Protein AF-A0A7L2TZY5-F1 (afdb_monomer)

InterPro domains:
  IPR021025 Fanconi Anaemia group E protein, C-terminal [PF11510] (1-125)
  IPR039685 Fanconi anemia group E protein [PTHR32094] (2-126)

Foldseek 3Di:
DVVCVVLQVDDLVRLLVVLVVVQLQPDDLQVLLVVLLVQVVDPPHHDLSSLLSSLCSNQQNVLVPDPDADDPSNLSNLLSNCQRNVVSNCVNLVVNCVPDPDPSVNSVVSSVVSCVRRPDPVNVVPPD

Structure (mmCIF, N/CA/C/O backbone):
data_AF-A0A7L2TZY5-F1
#
_entry.id   AF-A0A7L2TZY5-F1
#
loop_
_atom_site.group_PDB
_atom_site.id
_atom_site.type_symbol
_atom_site.label_atom_id
_atom_site.label_alt_id
_atom_site.label_comp_id
_atom_site.label_asym_id
_atom_site.label_entity_id
_atom_site.label_seq_id
_atom_site.pdbx_PDB_ins_code
_atom_site.Cartn_x
_atom_site.Cartn_y
_atom_site.Cartn_z
_atom_site.occupancy
_atom_site.B_iso_or_equiv
_atom_site.auth_seq_id
_atom_site.auth_comp_id
_atom_site.auth_asym_id
_atom_site.auth_atom_id
_atom_site.pdbx_PDB_model_num
ATOM 1 N N . PRO A 1 1 ? 14.176 7.633 -4.765 1.00 62.22 1 PRO A N 1
ATOM 2 C CA . PRO A 1 1 ? 15.621 7.308 -4.667 1.00 62.22 1 PRO A CA 1
ATOM 3 C C . PRO A 1 1 ? 16.018 6.430 -5.850 1.00 62.22 1 PRO A C 1
ATOM 5 O O . PRO A 1 1 ? 15.203 5.599 -6.247 1.00 62.22 1 PRO A O 1
ATOM 8 N N . GLY A 1 2 ? 17.202 6.629 -6.435 1.00 69.75 2 GLY A N 1
ATOM 9 C CA . GLY A 1 2 ? 17.632 5.864 -7.614 1.00 69.75 2 GLY A CA 1
ATOM 10 C C . GLY A 1 2 ? 17.715 4.359 -7.342 1.00 69.75 2 GLY A C 1
ATOM 11 O O . GLY A 1 2 ? 17.463 3.550 -8.230 1.00 69.75 2 GLY A O 1
ATOM 12 N N . GLU A 1 3 ? 17.950 3.983 -6.087 1.00 79.25 3 GLU A N 1
ATOM 13 C CA . GLU A 1 3 ? 18.039 2.605 -5.613 1.00 79.25 3 GLU A CA 1
ATOM 14 C C . GLU A 1 3 ? 16.702 1.857 -5.701 1.00 79.25 3 GLU A C 1
ATOM 16 O O . GLU A 1 3 ? 16.705 0.645 -5.887 1.00 79.25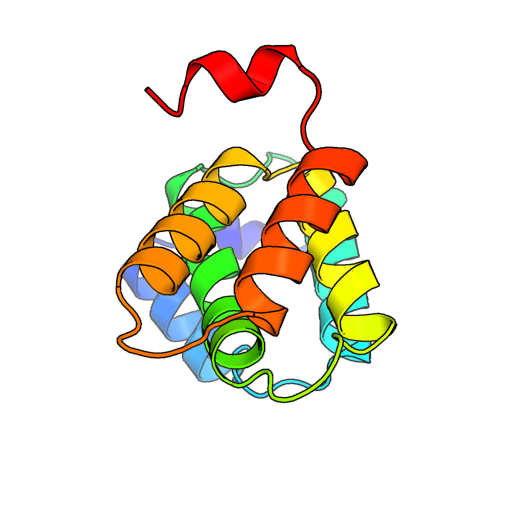 3 GLU A O 1
ATOM 21 N N . LEU A 1 4 ? 15.553 2.550 -5.640 1.00 83.56 4 LEU A N 1
ATOM 22 C CA . LEU A 1 4 ? 14.242 1.894 -5.774 1.00 83.56 4 LEU A CA 1
ATOM 23 C C . LEU A 1 4 ? 13.973 1.367 -7.190 1.00 83.56 4 LEU A C 1
ATOM 25 O O . LEU A 1 4 ? 13.086 0.535 -7.360 1.00 83.56 4 LEU A O 1
ATOM 29 N N . SER A 1 5 ? 14.749 1.784 -8.196 1.00 85.31 5 SER A N 1
ATOM 30 C CA . SER A 1 5 ? 14.653 1.214 -9.547 1.00 85.31 5 SER A CA 1
ATOM 31 C C . SER A 1 5 ? 14.960 -0.287 -9.582 1.00 85.31 5 SER A C 1
ATOM 33 O O . SER A 1 5 ? 14.456 -0.981 -10.462 1.00 85.31 5 SER A O 1
ATOM 35 N N . VAL A 1 6 ? 15.693 -0.811 -8.588 1.00 88.56 6 VAL A N 1
ATOM 36 C CA . VAL A 1 6 ? 15.962 -2.251 -8.448 1.00 88.56 6 VAL A CA 1
ATOM 37 C C . VAL A 1 6 ? 14.675 -3.075 -8.331 1.00 88.56 6 VAL A C 1
ATOM 39 O O . VAL A 1 6 ? 14.628 -4.216 -8.774 1.00 88.56 6 VAL A O 1
ATOM 42 N N . LEU A 1 7 ? 13.588 -2.490 -7.814 1.00 89.38 7 LEU A N 1
ATOM 43 C CA . LEU A 1 7 ? 12.300 -3.180 -7.680 1.00 89.38 7 LEU A CA 1
ATOM 44 C C . LEU A 1 7 ? 11.694 -3.565 -9.041 1.00 89.38 7 LEU A C 1
ATOM 46 O O . LEU A 1 7 ? 10.922 -4.518 -9.114 1.00 89.38 7 LEU A O 1
ATOM 50 N N . ASN A 1 8 ? 12.065 -2.853 -10.112 1.00 87.56 8 ASN A N 1
ATOM 51 C CA . ASN A 1 8 ? 11.652 -3.163 -11.482 1.00 87.56 8 ASN A CA 1
ATOM 52 C C . ASN A 1 8 ? 12.517 -4.242 -12.147 1.00 87.56 8 ASN A C 1
ATOM 54 O O . ASN A 1 8 ? 12.130 -4.772 -13.185 1.00 87.56 8 ASN A O 1
ATOM 58 N N . THR A 1 9 ? 13.686 -4.559 -11.587 1.00 88.88 9 THR A N 1
ATOM 59 C CA . THR A 1 9 ? 14.610 -5.558 -12.146 1.00 88.88 9 THR A CA 1
ATOM 60 C C . THR A 1 9 ? 14.598 -6.877 -11.376 1.00 88.88 9 THR A C 1
ATOM 62 O O . THR A 1 9 ? 15.057 -7.890 -11.903 1.00 88.88 9 THR A O 1
ATOM 65 N N . CYS A 1 10 ? 14.057 -6.891 -10.154 1.00 90.62 10 CYS A N 1
ATOM 66 C CA . CYS A 1 10 ? 13.875 -8.103 -9.365 1.00 90.62 10 CYS A CA 1
ATOM 67 C C . CYS A 1 10 ? 12.827 -9.044 -9.978 1.00 90.62 10 CYS A C 1
ATOM 69 O O . CYS A 1 10 ? 11.736 -8.624 -10.366 1.00 90.62 10 CYS A O 1
ATOM 71 N N . SER A 1 11 ? 13.115 -10.348 -9.964 1.00 91.94 11 SER A N 1
ATOM 72 C CA . SER A 1 11 ? 12.076 -11.371 -10.099 1.00 91.94 11 SER A CA 1
ATOM 73 C C . SER A 1 11 ? 11.133 -11.355 -8.879 1.00 91.94 11 SER A C 1
ATOM 75 O O . SER A 1 11 ? 11.523 -10.866 -7.815 1.00 91.94 11 SER A O 1
ATOM 77 N N . PRO A 1 12 ? 9.923 -11.941 -8.974 1.00 90.00 12 PRO A N 1
ATOM 78 C CA . PRO A 1 12 ? 9.007 -12.083 -7.837 1.00 90.00 12 PRO A CA 1
ATOM 79 C C . PRO A 1 12 ? 9.665 -12.630 -6.561 1.00 90.00 12 PRO A C 1
ATOM 81 O O . PRO A 1 12 ? 9.575 -12.015 -5.503 1.00 90.00 12 PRO A O 1
ATOM 84 N N . SER A 1 13 ? 10.429 -13.719 -6.676 1.00 91.00 13 SER A N 1
ATOM 85 C CA . SER A 1 13 ? 11.114 -14.340 -5.536 1.00 91.00 13 SER A CA 1
ATOM 86 C C . SER A 1 13 ? 12.228 -13.469 -4.946 1.00 91.00 13 SER A C 1
ATOM 88 O O . SER A 1 13 ? 12.428 -13.446 -3.732 1.00 91.00 13 SER A O 1
ATOM 90 N N . GLN A 1 14 ? 12.954 -12.721 -5.782 1.00 94.38 14 GLN A N 1
ATOM 91 C CA . GLN A 1 14 ? 13.953 -11.759 -5.309 1.00 94.38 14 GLN A CA 1
ATOM 92 C C . GLN A 1 14 ? 13.294 -10.593 -4.577 1.00 94.38 14 GLN A C 1
ATOM 94 O O . GLN A 1 14 ? 13.819 -10.129 -3.566 1.00 94.38 14 GLN A O 1
ATOM 99 N N . LEU A 1 15 ? 12.148 -10.133 -5.078 1.00 94.69 15 LEU A N 1
ATOM 100 C CA . LEU A 1 15 ? 11.397 -9.046 -4.474 1.00 94.69 15 LEU A CA 1
ATOM 101 C C . LEU A 1 15 ? 10.837 -9.453 -3.108 1.00 94.69 15 LEU A C 1
ATOM 103 O O . LEU A 1 15 ? 10.992 -8.699 -2.152 1.00 94.69 15 LEU A O 1
ATOM 107 N N . GLU A 1 16 ? 10.270 -10.654 -2.982 1.00 93.19 16 GLU A N 1
ATOM 108 C CA . GLU A 1 16 ? 9.856 -11.224 -1.692 1.00 93.19 16 GLU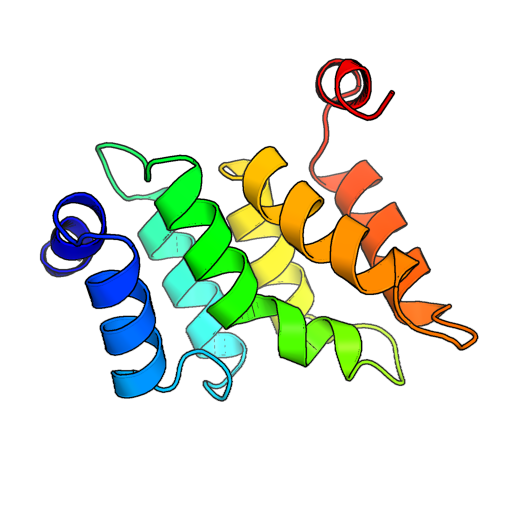 A CA 1
ATOM 109 C C . GLU A 1 16 ? 11.032 -11.296 -0.708 1.00 93.19 16 GLU A C 1
ATOM 111 O O . GLU A 1 16 ? 10.939 -10.797 0.416 1.00 93.19 16 GLU A O 1
ATOM 116 N N . GLY A 1 17 ? 12.177 -11.832 -1.151 1.00 93.94 17 GLY A N 1
ATOM 117 C CA . GLY A 1 17 ? 13.395 -11.899 -0.342 1.00 93.94 17 GLY A CA 1
ATOM 118 C C . GLY A 1 17 ? 13.884 -10.522 0.118 1.00 93.94 17 GLY A C 1
ATOM 119 O O . GLY A 1 17 ? 14.242 -10.349 1.284 1.00 93.94 17 GLY A O 1
ATOM 120 N N . LEU A 1 18 ? 13.843 -9.519 -0.765 1.00 92.62 18 LEU A N 1
ATOM 121 C CA . LEU A 1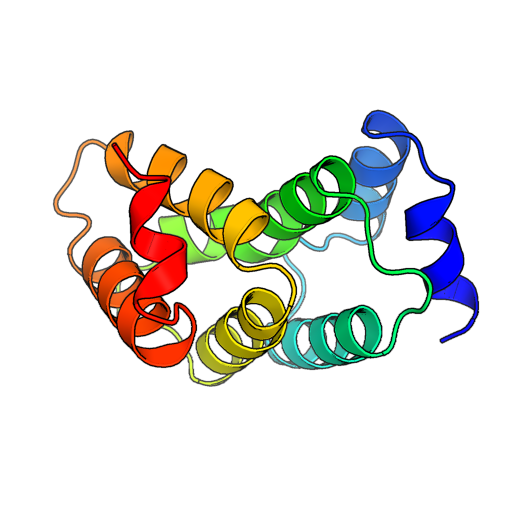 18 ? 14.187 -8.136 -0.440 1.00 92.62 18 LEU A CA 1
ATOM 122 C C . LEU A 1 18 ? 13.210 -7.534 0.579 1.00 92.62 18 LEU A C 1
ATOM 124 O O . LEU A 1 18 ? 13.640 -6.878 1.526 1.00 92.62 18 LEU A O 1
ATOM 128 N N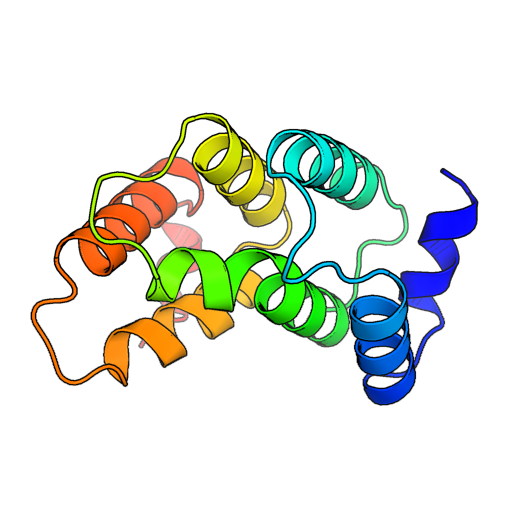 . CYS A 1 19 ? 11.909 -7.783 0.423 1.00 92.69 19 CYS A N 1
ATOM 129 C CA . CYS A 1 19 ? 10.889 -7.314 1.360 1.00 92.69 19 CYS A CA 1
ATOM 130 C C . CYS A 1 19 ? 11.083 -7.908 2.760 1.00 92.69 19 CYS A C 1
ATOM 132 O O . CYS A 1 19 ? 11.002 -7.179 3.753 1.00 92.69 19 CYS A O 1
ATOM 134 N N . SER A 1 20 ? 11.394 -9.206 2.845 1.00 92.50 20 SER A N 1
ATOM 135 C CA . SER A 1 20 ? 11.754 -9.864 4.105 1.00 92.50 20 SER A CA 1
ATOM 136 C C . SER A 1 20 ? 13.041 -9.301 4.701 1.00 92.50 20 SER A C 1
ATOM 138 O O . SER A 1 20 ? 13.071 -9.011 5.896 1.00 92.50 20 SER A O 1
ATOM 140 N N . PHE A 1 21 ? 14.084 -9.101 3.890 1.00 91.94 21 PHE A N 1
ATOM 141 C CA . PHE A 1 21 ? 15.360 -8.540 4.343 1.00 91.94 21 PHE A CA 1
ATOM 142 C C . PHE A 1 21 ? 15.196 -7.134 4.935 1.00 91.94 21 PHE A C 1
ATOM 144 O O . PHE A 1 21 ? 15.751 -6.831 5.988 1.00 91.94 21 PHE A O 1
ATOM 151 N N . LEU A 1 22 ? 14.380 -6.295 4.295 1.00 89.81 22 LEU A N 1
ATOM 152 C CA . LEU A 1 22 ? 14.053 -4.946 4.762 1.00 89.81 22 LEU A CA 1
ATOM 153 C C . LEU A 1 22 ? 12.986 -4.922 5.868 1.00 89.81 22 LEU A C 1
ATOM 155 O O . LEU A 1 22 ? 12.652 -3.847 6.364 1.00 89.81 22 LEU A O 1
ATOM 159 N N . GLN A 1 23 ? 12.438 -6.084 6.242 1.00 92.25 23 GLN A N 1
ATOM 160 C CA . GLN A 1 23 ? 11.393 -6.235 7.256 1.00 92.25 23 GLN A CA 1
ATOM 161 C C . GLN A 1 23 ? 10.181 -5.321 7.009 1.00 92.25 23 GLN A C 1
ATOM 163 O O . GLN A 1 23 ? 9.620 -4.724 7.932 1.00 92.25 23 GLN A O 1
ATOM 168 N N . LEU A 1 24 ? 9.758 -5.199 5.746 1.00 91.56 24 LEU A N 1
ATOM 169 C CA . LEU A 1 24 ? 8.676 -4.284 5.360 1.00 91.56 24 LEU A CA 1
ATOM 170 C C . LEU A 1 24 ? 7.361 -4.607 6.091 1.00 91.56 24 LEU A C 1
ATOM 172 O O . LEU A 1 24 ? 6.648 -3.706 6.538 1.00 91.56 24 LEU A O 1
ATOM 176 N N . SER A 1 25 ? 7.102 -5.888 6.354 1.00 90.62 25 SER A N 1
ATOM 177 C CA . SER A 1 25 ? 5.917 -6.334 7.090 1.00 90.62 25 SER A CA 1
ATOM 178 C C . SER A 1 25 ? 5.880 -5.906 8.560 1.00 90.62 25 SER A C 1
ATOM 180 O O . SER A 1 25 ? 4.804 -5.942 9.151 1.00 90.62 25 SER A O 1
ATOM 182 N N . THR A 1 26 ? 6.984 -5.419 9.136 1.00 90.38 26 THR A N 1
ATOM 183 C CA . THR A 1 26 ? 7.054 -4.923 10.526 1.00 90.38 26 THR A CA 1
ATOM 184 C C . THR A 1 26 ? 7.600 -3.499 10.645 1.00 90.38 26 THR A C 1
ATOM 186 O O . THR A 1 26 ? 7.769 -2.997 11.755 1.00 90.38 26 THR A O 1
ATOM 189 N N . CYS A 1 27 ? 7.877 -2.820 9.528 1.00 92.44 27 CYS A N 1
ATOM 190 C CA . CYS A 1 27 ? 8.387 -1.454 9.553 1.00 92.44 27 CYS A CA 1
ATOM 191 C C . CYS A 1 27 ? 7.371 -0.452 10.162 1.00 92.44 27 CYS A C 1
ATOM 193 O O . CYS A 1 27 ? 6.154 -0.657 10.067 1.00 92.44 27 CYS A O 1
ATOM 195 N N . PRO A 1 28 ? 7.832 0.654 10.777 1.00 93.56 28 PRO A N 1
ATOM 196 C CA . PRO A 1 28 ? 6.934 1.662 11.339 1.00 93.56 28 PRO A CA 1
ATOM 197 C C . PRO A 1 28 ? 6.074 2.343 10.266 1.00 93.56 28 PRO A C 1
ATOM 199 O O . PRO A 1 28 ? 6.588 2.747 9.222 1.00 93.56 28 PRO A O 1
ATOM 202 N N . GLU A 1 29 ? 4.790 2.572 10.551 1.00 94.06 29 GLU A N 1
ATOM 203 C CA . GLU A 1 29 ? 3.843 3.170 9.593 1.00 94.06 29 GLU A CA 1
ATOM 204 C C . GLU A 1 29 ? 4.275 4.538 9.022 1.00 94.06 29 GLU A C 1
ATOM 206 O O . GLU A 1 29 ? 4.095 4.758 7.826 1.00 94.06 29 GLU A O 1
ATOM 211 N N . PRO A 1 30 ? 4.919 5.457 9.773 1.00 93.19 30 PRO A N 1
ATOM 212 C CA . PRO A 1 30 ? 5.428 6.693 9.170 1.00 93.19 30 PRO A CA 1
ATOM 213 C C . PRO A 1 30 ? 6.491 6.445 8.087 1.00 93.19 30 PRO A C 1
ATOM 215 O O . PRO A 1 30 ? 6.580 7.187 7.109 1.00 93.19 30 PRO A O 1
ATOM 218 N N . SER A 1 31 ? 7.291 5.381 8.233 1.00 92.88 31 SER A N 1
ATOM 219 C CA . SER A 1 31 ? 8.259 4.974 7.206 1.00 92.88 31 SER A CA 1
ATOM 220 C C . SER A 1 31 ? 7.559 4.388 5.985 1.00 92.88 31 SER A C 1
ATOM 222 O O . SER A 1 31 ? 8.014 4.617 4.866 1.00 92.88 31 SER A O 1
ATOM 224 N N . LEU A 1 32 ? 6.446 3.685 6.199 1.00 93.31 32 LEU A N 1
ATOM 225 C CA . LEU A 1 32 ? 5.619 3.122 5.140 1.00 93.31 32 LEU A CA 1
ATOM 226 C C . LEU A 1 32 ? 5.018 4.215 4.242 1.00 93.31 32 LEU A C 1
ATOM 228 O O . LEU A 1 32 ? 5.109 4.103 3.023 1.00 93.31 32 LEU A O 1
ATOM 232 N N . VAL A 1 33 ? 4.504 5.310 4.819 1.00 94.12 33 VAL A N 1
ATOM 233 C CA . VAL A 1 33 ? 4.001 6.471 4.051 1.00 94.12 33 VAL A CA 1
ATOM 234 C C . VAL A 1 33 ? 5.084 7.024 3.121 1.00 94.12 33 VAL A C 1
ATOM 236 O O . VAL A 1 33 ? 4.862 7.221 1.927 1.00 94.12 33 VAL A O 1
ATOM 239 N N . ARG A 1 34 ? 6.292 7.236 3.657 1.00 93.12 34 ARG A N 1
ATOM 240 C CA . ARG A 1 34 ? 7.434 7.732 2.876 1.00 93.12 34 ARG A CA 1
ATOM 241 C C . ARG A 1 34 ? 7.880 6.735 1.804 1.00 93.12 34 ARG A C 1
ATOM 243 O O . ARG A 1 34 ? 8.301 7.139 0.727 1.00 93.12 34 ARG A O 1
ATOM 250 N N . PHE A 1 35 ? 7.804 5.441 2.090 1.00 93.19 35 PHE A N 1
ATOM 251 C CA . PHE A 1 35 ? 8.116 4.415 1.104 1.00 93.19 35 PHE A CA 1
ATOM 252 C C . PHE A 1 35 ? 7.111 4.440 -0.056 1.00 93.19 35 PHE A C 1
ATOM 254 O O . PHE A 1 35 ? 7.522 4.453 -1.212 1.00 93.19 35 PHE A O 1
ATOM 261 N N . CYS A 1 36 ? 5.813 4.555 0.237 1.00 94.56 36 CYS A N 1
ATOM 262 C CA . CYS A 1 36 ? 4.766 4.659 -0.782 1.00 94.56 36 CYS A CA 1
ATOM 263 C C . CYS A 1 36 ? 4.942 5.902 -1.662 1.00 94.56 36 CYS A C 1
ATOM 265 O O . CYS A 1 36 ? 4.839 5.800 -2.883 1.00 94.56 36 CYS A O 1
ATOM 267 N N . SER A 1 37 ? 5.315 7.051 -1.086 1.00 92.81 37 SER A N 1
ATOM 268 C CA . SER A 1 37 ? 5.587 8.250 -1.890 1.00 92.81 37 SER A CA 1
ATOM 269 C C . SER A 1 37 ? 6.785 8.075 -2.832 1.00 92.81 37 SER A C 1
ATOM 271 O O . SER A 1 37 ? 6.764 8.574 -3.957 1.00 92.81 37 SER A O 1
ATOM 273 N N . TRP A 1 38 ? 7.805 7.306 -2.435 1.00 93.31 38 TRP A N 1
ATOM 274 C CA . TRP A 1 38 ? 8.898 6.939 -3.338 1.00 93.31 38 TRP A CA 1
ATOM 275 C C . TRP A 1 38 ? 8.462 5.987 -4.453 1.00 93.31 38 TRP A C 1
ATOM 277 O O . TRP A 1 38 ? 8.944 6.136 -5.573 1.00 93.31 38 TRP A O 1
ATOM 287 N N . LEU A 1 39 ? 7.556 5.044 -4.175 1.00 93.25 39 LEU A N 1
ATOM 288 C CA . LEU A 1 39 ? 6.991 4.150 -5.193 1.00 93.25 39 LEU A CA 1
ATOM 289 C C . LEU A 1 39 ? 6.123 4.896 -6.212 1.00 93.25 39 LEU A C 1
ATOM 291 O O . LEU A 1 39 ? 6.131 4.554 -7.394 1.00 93.25 39 LEU A O 1
ATOM 295 N N . LEU A 1 40 ? 5.396 5.926 -5.773 1.00 90.75 40 LEU A N 1
ATOM 296 C CA . LEU A 1 40 ? 4.617 6.787 -6.663 1.00 90.75 40 LEU A CA 1
ATOM 297 C C . LEU A 1 40 ? 5.503 7.581 -7.623 1.00 90.75 40 LEU A C 1
ATOM 299 O O . LEU A 1 40 ? 5.180 7.697 -8.805 1.00 90.75 40 LEU A O 1
ATOM 303 N N . ALA A 1 41 ? 6.634 8.082 -7.125 1.00 91.88 41 ALA A N 1
ATOM 304 C CA . ALA A 1 41 ? 7.616 8.814 -7.919 1.00 91.88 41 ALA A CA 1
ATOM 305 C C . ALA A 1 41 ? 8.478 7.910 -8.823 1.00 91.88 41 ALA A C 1
ATOM 307 O O . ALA A 1 41 ? 9.269 8.419 -9.622 1.00 91.88 41 ALA A O 1
ATOM 308 N N . LEU A 1 42 ? 8.369 6.583 -8.691 1.00 91.94 42 LEU A N 1
ATOM 309 C CA . LEU A 1 42 ? 9.147 5.639 -9.483 1.00 91.94 42 LEU A CA 1
ATOM 310 C C . LEU A 1 42 ? 8.708 5.678 -10.950 1.00 91.94 42 LEU A C 1
ATOM 312 O O . LEU A 1 42 ? 7.516 5.635 -11.248 1.00 91.94 42 LEU A O 1
ATOM 316 N N . THR A 1 43 ? 9.695 5.743 -11.843 1.00 88.44 43 THR A N 1
ATOM 317 C CA . THR A 1 43 ? 9.527 5.643 -13.295 1.00 88.44 43 THR A CA 1
ATOM 318 C C . THR A 1 43 ? 10.628 4.736 -13.869 1.00 88.44 43 THR A C 1
ATOM 320 O O . THR A 1 43 ? 11.805 4.962 -13.574 1.00 88.44 43 THR A O 1
ATOM 323 N N . PRO A 1 44 ? 10.290 3.702 -14.664 1.00 90.31 44 PRO A N 1
ATOM 324 C CA . PRO A 1 44 ? 8.934 3.251 -14.984 1.00 90.31 44 PRO A CA 1
ATOM 325 C C . PRO A 1 44 ? 8.177 2.728 -13.753 1.00 90.31 44 PRO A C 1
ATOM 327 O O . PRO A 1 44 ? 8.776 2.406 -12.722 1.00 90.31 44 PRO A O 1
ATOM 330 N N . ASP A 1 45 ? 6.857 2.673 -13.882 1.00 92.62 45 ASP A N 1
ATOM 331 C CA . ASP A 1 45 ? 5.954 2.161 -12.854 1.00 92.62 45 ASP A CA 1
ATOM 332 C C . ASP A 1 45 ? 6.216 0.677 -12.588 1.00 92.62 45 ASP A C 1
ATOM 334 O O . ASP A 1 45 ? 6.705 -0.050 -13.457 1.00 92.62 45 ASP A O 1
ATOM 338 N N . LEU A 1 46 ? 5.868 0.220 -11.383 1.00 93.75 46 LEU A N 1
ATOM 339 C CA . LEU A 1 46 ? 5.981 -1.194 -11.046 1.00 93.75 46 LEU A CA 1
ATOM 340 C C . LEU A 1 46 ? 5.063 -2.040 -11.929 1.00 93.75 46 LEU A C 1
ATOM 342 O O . LEU A 1 46 ? 3.919 -1.676 -12.203 1.00 93.75 46 LEU A O 1
ATOM 346 N N . SER A 1 47 ? 5.539 -3.231 -12.290 1.00 93.75 47 SER A N 1
ATOM 347 C CA . SER A 1 47 ? 4.670 -4.252 -12.875 1.00 93.75 47 SER A CA 1
ATOM 348 C C . SER A 1 47 ? 3.538 -4.629 -11.911 1.00 93.75 47 SER A C 1
ATOM 350 O O . SER A 1 47 ? 3.698 -4.550 -10.689 1.00 93.75 47 SER A O 1
ATOM 352 N N . TYR A 1 48 ? 2.423 -5.125 -12.451 1.00 93.19 48 TYR A N 1
ATOM 353 C CA . TYR A 1 48 ? 1.291 -5.602 -11.651 1.00 93.19 48 TYR A CA 1
ATOM 354 C C . TYR A 1 48 ? 1.714 -6.625 -10.583 1.00 93.19 48 TYR A C 1
ATOM 356 O O . TYR A 1 48 ? 1.331 -6.513 -9.421 1.00 93.19 48 TYR A O 1
ATOM 364 N N . SER A 1 49 ? 2.548 -7.601 -10.958 1.00 93.62 49 SER A N 1
ATOM 365 C CA . SER A 1 49 ? 3.052 -8.623 -10.035 1.00 93.62 49 SER A CA 1
ATOM 366 C C . SER A 1 49 ? 3.938 -8.036 -8.939 1.00 93.62 49 SER A C 1
ATOM 368 O O . SER A 1 49 ? 3.774 -8.396 -7.777 1.00 93.62 49 SER A O 1
ATOM 370 N N . SER A 1 50 ? 4.844 -7.114 -9.279 1.00 94.94 50 SER A N 1
ATOM 371 C CA . SER A 1 50 ? 5.726 -6.481 -8.289 1.00 94.94 50 SER A CA 1
ATOM 372 C C . SER A 1 50 ? 4.930 -5.615 -7.313 1.00 94.94 50 SER A C 1
ATOM 374 O O . SER A 1 50 ? 5.174 -5.649 -6.108 1.00 94.94 50 SER A O 1
ATOM 376 N N . ALA A 1 51 ? 3.947 -4.869 -7.824 1.00 95.75 51 ALA A N 1
ATOM 377 C CA . ALA A 1 51 ? 3.043 -4.074 -7.007 1.00 95.75 51 ALA A CA 1
ATOM 378 C C . ALA A 1 51 ? 2.187 -4.953 -6.082 1.00 95.75 51 ALA A C 1
ATOM 380 O O . ALA A 1 51 ? 2.022 -4.603 -4.919 1.00 95.75 51 ALA A O 1
ATOM 381 N N . ALA A 1 52 ? 1.702 -6.109 -6.547 1.00 95.62 52 ALA A N 1
ATOM 382 C CA . ALA A 1 52 ? 0.937 -7.038 -5.713 1.00 95.62 52 ALA A CA 1
ATOM 383 C C . ALA A 1 52 ? 1.789 -7.612 -4.567 1.00 95.62 52 ALA A C 1
ATOM 385 O O . ALA A 1 52 ? 1.356 -7.600 -3.419 1.00 95.62 52 ALA A O 1
ATOM 386 N N . ILE A 1 53 ? 3.029 -8.026 -4.850 1.00 95.75 53 ILE A N 1
ATOM 387 C CA . ILE A 1 53 ? 3.961 -8.514 -3.818 1.00 95.75 53 ILE A CA 1
ATOM 388 C C . ILE A 1 53 ? 4.240 -7.420 -2.786 1.00 95.75 53 ILE A C 1
ATOM 390 O O . ILE A 1 53 ? 4.191 -7.667 -1.584 1.00 95.75 53 ILE A O 1
ATOM 394 N N . LEU A 1 54 ? 4.500 -6.189 -3.233 1.00 96.00 54 LEU A N 1
ATOM 395 C CA . LEU A 1 54 ? 4.709 -5.072 -2.315 1.00 96.00 54 LEU A CA 1
ATOM 396 C C . LEU A 1 54 ? 3.448 -4.766 -1.504 1.00 96.00 54 LEU A C 1
ATOM 398 O O . LEU A 1 54 ? 3.554 -4.560 -0.300 1.00 96.00 54 LEU A O 1
ATOM 402 N N . ALA A 1 55 ? 2.264 -4.789 -2.115 1.00 96.38 55 ALA A N 1
ATOM 403 C CA . ALA A 1 55 ? 1.008 -4.588 -1.404 1.00 96.38 55 ALA A CA 1
ATOM 404 C C . ALA A 1 55 ? 0.824 -5.623 -0.281 1.00 96.38 55 ALA A C 1
ATOM 406 O O . ALA A 1 55 ? 0.492 -5.268 0.852 1.00 96.38 55 ALA A O 1
ATOM 407 N N . GLU A 1 56 ? 1.118 -6.890 -0.571 1.00 95.50 56 GLU A N 1
ATOM 408 C CA . GLU A 1 56 ? 1.080 -7.974 0.406 1.00 95.50 56 GLU A CA 1
ATOM 409 C C . GLU A 1 56 ? 2.061 -7.730 1.559 1.00 95.50 56 GLU A C 1
ATOM 411 O O . GLU A 1 56 ? 1.677 -7.703 2.729 1.00 95.50 56 GLU A O 1
ATOM 416 N N . GLN A 1 57 ? 3.325 -7.464 1.233 1.00 95.44 57 GLN A N 1
ATOM 417 C CA . GLN A 1 57 ? 4.388 -7.303 2.224 1.00 95.44 57 GLN A CA 1
ATOM 418 C C . GLN A 1 57 ? 4.219 -6.050 3.090 1.00 95.44 57 GLN A C 1
ATOM 420 O O . GLN A 1 57 ? 4.599 -6.050 4.262 1.00 95.44 57 GLN A O 1
ATOM 425 N N . LEU A 1 58 ? 3.652 -4.980 2.537 1.00 95.75 58 LEU A N 1
ATOM 426 C CA . LEU A 1 58 ? 3.475 -3.709 3.231 1.00 95.75 58 LEU A CA 1
ATOM 427 C C . LEU A 1 58 ? 2.195 -3.687 4.076 1.00 95.75 58 LEU A C 1
ATOM 429 O O . LEU A 1 58 ? 2.226 -3.247 5.232 1.00 95.75 58 LEU A O 1
ATOM 433 N N . PHE A 1 59 ? 1.078 -4.169 3.527 1.00 95.88 59 PHE A N 1
ATOM 434 C CA . PHE A 1 59 ? -0.248 -3.890 4.081 1.00 95.88 59 PHE A CA 1
ATOM 435 C C . PHE A 1 59 ? -0.974 -5.113 4.623 1.00 95.88 59 PHE A C 1
ATOM 437 O O . PHE A 1 59 ? -1.646 -4.973 5.643 1.00 95.88 59 PHE A O 1
ATOM 444 N N . LEU A 1 60 ? -0.826 -6.297 4.014 1.00 93.56 60 LEU A N 1
ATOM 445 C CA . LEU A 1 60 ? -1.695 -7.445 4.303 1.00 93.56 60 LEU A CA 1
ATOM 446 C C . LEU A 1 60 ? -1.753 -7.764 5.799 1.00 93.56 60 LEU A C 1
ATOM 448 O O . LEU A 1 60 ? -2.818 -7.732 6.410 1.00 93.56 60 LEU A O 1
ATOM 452 N N . ARG A 1 61 ? -0.590 -7.991 6.420 1.00 92.75 61 ARG A N 1
ATOM 453 C CA . ARG A 1 61 ? -0.513 -8.316 7.850 1.00 92.75 61 ARG A CA 1
ATOM 454 C C . ARG A 1 61 ? -1.123 -7.226 8.735 1.00 92.75 61 ARG A C 1
ATOM 456 O O . ARG A 1 61 ? -1.765 -7.554 9.726 1.00 92.75 61 ARG A O 1
ATOM 463 N N . ARG A 1 62 ? -0.917 -5.949 8.394 1.00 93.75 62 ARG A N 1
ATOM 464 C CA . ARG A 1 62 ? -1.433 -4.811 9.175 1.00 93.75 62 ARG A CA 1
ATOM 465 C C . ARG A 1 62 ? -2.946 -4.763 9.113 1.00 93.75 62 ARG A C 1
ATOM 467 O O . ARG A 1 62 ? -3.572 -4.692 10.163 1.00 93.75 62 ARG A O 1
ATOM 474 N N . VAL A 1 63 ? -3.500 -4.872 7.906 1.00 92.56 63 VAL A N 1
ATOM 475 C CA . VAL A 1 63 ? -4.945 -4.872 7.663 1.00 92.56 63 VAL A CA 1
ATOM 476 C C . VAL A 1 63 ? -5.610 -6.045 8.376 1.00 92.56 63 VAL A C 1
ATOM 478 O O . VAL A 1 63 ? -6.552 -5.838 9.132 1.00 92.56 63 VAL A O 1
ATOM 481 N N . LEU A 1 64 ? -5.083 -7.261 8.226 1.00 90.19 64 LEU A N 1
ATOM 482 C CA . LEU A 1 64 ? -5.647 -8.435 8.898 1.00 90.19 64 LEU A CA 1
ATOM 483 C C . LEU A 1 64 ? -5.582 -8.324 10.427 1.00 90.19 64 LEU A C 1
ATOM 485 O O . LEU A 1 64 ? -6.495 -8.769 11.109 1.00 90.19 64 LEU A O 1
ATOM 489 N N . SER A 1 65 ? -4.556 -7.668 10.974 1.00 91.00 65 SER A N 1
ATOM 490 C CA . SER A 1 65 ? -4.418 -7.464 12.422 1.00 91.00 65 SER A CA 1
ATOM 491 C C . SER A 1 65 ? -5.263 -6.325 13.010 1.00 91.00 65 SER A C 1
ATOM 493 O O . SER A 1 65 ? -5.171 -6.070 14.214 1.00 91.00 65 SER A O 1
ATOM 495 N N . LEU A 1 66 ? -6.050 -5.610 12.197 1.00 91.00 66 LEU A N 1
ATOM 496 C CA . LEU A 1 66 ? -6.875 -4.506 12.684 1.00 91.00 66 LEU A CA 1
ATOM 497 C C . LEU A 1 66 ? -7.935 -5.010 13.670 1.00 91.00 66 LEU A C 1
ATOM 499 O O . LEU A 1 66 ? -8.733 -5.894 13.374 1.00 91.00 66 LEU A O 1
ATOM 503 N N . THR A 1 67 ? -7.950 -4.392 14.848 1.00 88.44 67 THR A N 1
ATOM 504 C CA . THR A 1 67 ? -8.984 -4.563 15.887 1.00 88.44 67 THR A CA 1
ATOM 505 C C . THR A 1 67 ? -9.725 -3.255 16.176 1.00 88.44 67 THR A C 1
ATOM 507 O O . THR A 1 67 ? -10.652 -3.217 16.981 1.00 88.44 67 THR A O 1
ATOM 510 N N . GLN A 1 68 ? -9.288 -2.171 15.535 1.00 90.12 68 GLN A N 1
ATOM 511 C CA . GLN A 1 68 ? -9.774 -0.800 15.645 1.00 90.12 68 GLN A CA 1
ATOM 512 C C . GLN A 1 68 ? -9.605 -0.121 14.277 1.00 90.12 68 GLN A C 1
ATOM 514 O O . GLN A 1 68 ? -8.868 -0.657 13.438 1.00 90.12 68 GLN A O 1
ATOM 519 N N . PRO A 1 69 ? -10.207 1.066 14.072 1.00 89.44 69 PRO A N 1
ATOM 520 C CA . PRO A 1 69 ? -9.986 1.842 12.862 1.00 89.44 69 PRO A CA 1
ATOM 521 C C . PRO A 1 69 ? -8.490 2.048 12.581 1.00 89.44 69 PRO A C 1
ATOM 523 O O . PRO A 1 69 ? -7.703 2.238 13.520 1.00 89.44 69 PRO A O 1
ATOM 526 N N . PRO A 1 70 ? -8.074 2.011 11.303 1.00 92.56 70 PRO A N 1
ATOM 527 C CA . PRO A 1 70 ? -6.677 2.145 10.923 1.00 92.56 70 PRO A CA 1
ATOM 528 C C . PRO A 1 70 ? -6.104 3.477 11.412 1.00 92.56 70 PRO A C 1
ATOM 530 O O . PRO A 1 70 ? -6.759 4.521 11.416 1.00 92.56 70 PRO A O 1
ATOM 533 N N . SER A 1 71 ? -4.831 3.459 11.797 1.00 94.81 71 SER A N 1
ATOM 534 C CA . SER A 1 71 ? -4.117 4.688 12.135 1.00 94.81 71 SER A CA 1
ATOM 535 C C . SER A 1 71 ? -4.058 5.630 10.926 1.00 94.81 71 SER A C 1
ATOM 537 O O . SER A 1 71 ? -3.994 5.193 9.775 1.00 94.81 71 SER A O 1
ATOM 539 N N . ARG A 1 72 ? -3.954 6.941 11.184 1.00 94.81 72 ARG A N 1
ATOM 540 C CA . ARG A 1 72 ? -3.785 7.955 10.127 1.00 94.81 72 ARG A CA 1
ATOM 541 C C . ARG A 1 72 ? -2.608 7.667 9.188 1.00 94.81 72 ARG A C 1
ATOM 543 O O . ARG A 1 72 ? -2.664 8.026 8.020 1.00 94.81 72 ARG A O 1
ATOM 550 N N . HIS A 1 73 ? -1.525 7.069 9.694 1.00 96.00 73 HIS A N 1
ATOM 551 C CA . HIS A 1 73 ? -0.342 6.791 8.878 1.00 96.00 73 HIS A CA 1
ATOM 552 C C . HIS A 1 73 ? -0.566 5.556 8.008 1.00 96.00 73 HIS A C 1
ATOM 554 O O . HIS A 1 73 ? -0.167 5.561 6.848 1.00 96.00 73 HIS A O 1
ATOM 560 N N . LEU A 1 74 ? -1.232 4.528 8.543 1.00 95.06 74 LEU A N 1
ATOM 561 C CA . LEU A 1 74 ? -1.628 3.364 7.757 1.00 95.06 74 LEU A CA 1
ATOM 562 C C . LEU A 1 74 ? -2.596 3.766 6.642 1.00 95.06 74 LEU A C 1
ATOM 564 O O . LEU A 1 74 ? -2.359 3.410 5.491 1.00 95.06 74 LEU A O 1
ATOM 568 N N . MET A 1 75 ? -3.614 4.568 6.966 1.00 94.50 75 MET A N 1
ATOM 569 C CA . MET A 1 75 ? -4.574 5.051 5.975 1.00 94.50 75 MET A CA 1
ATOM 570 C C . MET A 1 75 ? -3.890 5.899 4.897 1.00 94.50 75 MET A C 1
ATOM 572 O O . MET A 1 75 ? -4.031 5.613 3.715 1.00 94.50 75 MET A O 1
ATOM 576 N N . ALA A 1 76 ? -3.045 6.863 5.282 1.00 94.38 76 ALA A N 1
ATOM 577 C CA . ALA A 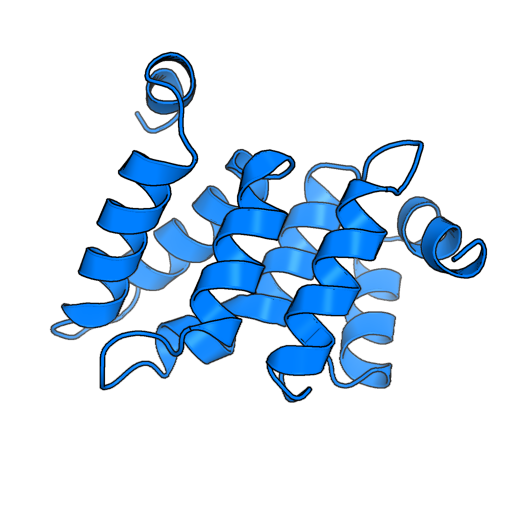1 76 ? -2.297 7.682 4.324 1.00 94.38 76 ALA A CA 1
ATOM 578 C C . ALA A 1 76 ? -1.363 6.862 3.414 1.00 94.38 76 ALA A C 1
ATOM 580 O O . ALA A 1 76 ? -1.154 7.213 2.255 1.00 94.38 76 ALA A O 1
ATOM 581 N N . ALA A 1 77 ? -0.771 5.780 3.926 1.00 96.00 77 ALA A N 1
ATOM 582 C CA . ALA A 1 77 ? 0.055 4.900 3.111 1.00 96.00 77 ALA A CA 1
ATOM 583 C C . ALA A 1 77 ? -0.779 4.064 2.132 1.00 96.00 77 ALA A C 1
ATOM 585 O O . ALA A 1 77 ? -0.388 3.930 0.973 1.00 96.00 77 ALA A O 1
ATOM 586 N N . LEU A 1 78 ? -1.918 3.530 2.586 1.00 94.69 78 LEU A N 1
ATOM 587 C CA . LEU A 1 78 ? -2.845 2.767 1.753 1.00 94.69 78 LEU A CA 1
ATOM 588 C C . LEU A 1 78 ? -3.383 3.624 0.609 1.00 94.69 78 LEU A C 1
ATOM 590 O O . LEU A 1 78 ? -3.279 3.216 -0.542 1.00 94.69 78 LEU A O 1
ATOM 594 N N . THR A 1 79 ? -3.874 4.827 0.902 1.00 93.06 79 THR A N 1
ATOM 595 C CA . THR A 1 79 ? -4.416 5.743 -0.112 1.00 93.06 79 THR A CA 1
ATOM 596 C C . THR A 1 79 ? -3.334 6.216 -1.076 1.00 93.06 79 THR A C 1
ATOM 598 O O . THR A 1 79 ? -3.525 6.193 -2.292 1.00 93.06 79 THR A O 1
ATOM 601 N N . SER A 1 80 ? -2.143 6.547 -0.559 1.00 94.19 80 SER A N 1
ATOM 602 C CA . SER A 1 80 ? -0.986 6.876 -1.392 1.00 94.19 80 SER A CA 1
ATOM 603 C C . SER A 1 80 ? -0.657 5.735 -2.353 1.00 94.19 80 SER A C 1
ATOM 605 O O . SER A 1 80 ? -0.551 5.975 -3.550 1.00 94.19 80 SER A O 1
ATOM 607 N N . PHE A 1 81 ? -0.538 4.495 -1.880 1.00 95.12 81 PHE A N 1
ATOM 608 C CA . PHE A 1 81 ? -0.233 3.357 -2.748 1.00 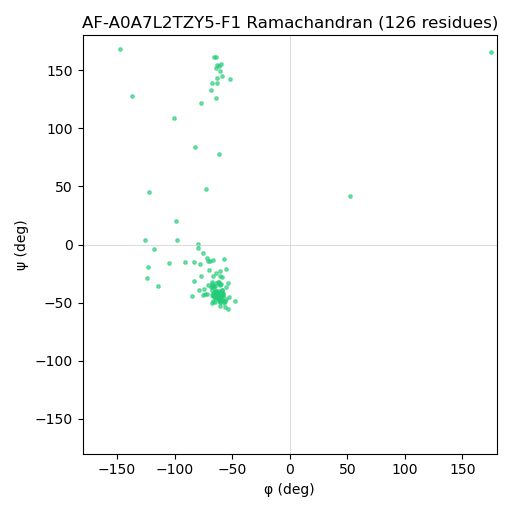95.12 81 PHE A CA 1
ATOM 609 C C . PHE A 1 81 ? -1.366 3.062 -3.745 1.00 95.12 81 PHE A C 1
ATOM 611 O O . PHE A 1 81 ? -1.112 2.865 -4.936 1.00 95.12 81 PHE A O 1
ATOM 618 N N . CYS A 1 82 ? -2.614 3.082 -3.273 1.00 92.94 82 CYS A N 1
ATOM 619 C CA . CYS A 1 82 ? -3.808 2.792 -4.064 1.00 92.94 82 CYS A CA 1
ATOM 620 C C . CYS A 1 82 ? -3.996 3.779 -5.223 1.00 92.94 82 CYS A C 1
ATOM 622 O O . CYS A 1 82 ? -4.394 3.365 -6.303 1.00 92.94 82 CYS A O 1
ATOM 624 N N . SER A 1 83 ? -3.609 5.051 -5.052 1.00 91.62 83 SER A N 1
ATOM 625 C CA . SER A 1 83 ? -3.739 6.082 -6.097 1.00 91.62 83 SER A CA 1
ATOM 626 C C . SER A 1 83 ? -3.065 5.742 -7.437 1.00 91.62 83 SER A C 1
ATOM 628 O O . SER A 1 83 ? -3.421 6.313 -8.466 1.00 91.62 83 SER A O 1
ATOM 630 N N . LYS A 1 84 ? -2.092 4.820 -7.439 1.00 91.94 84 LYS A N 1
ATOM 631 C CA . LYS A 1 84 ? -1.376 4.363 -8.643 1.00 91.94 84 LYS A CA 1
ATOM 632 C C . LYS A 1 84 ? -1.439 2.853 -8.851 1.00 91.94 84 LYS A C 1
ATOM 634 O O . LYS A 1 84 ? -1.367 2.386 -9.981 1.00 91.94 84 LYS A O 1
ATOM 639 N N . TYR A 1 85 ? -1.563 2.090 -7.769 1.00 93.44 85 TYR A N 1
ATOM 640 C CA . TYR A 1 85 ? -1.548 0.630 -7.782 1.00 93.44 85 TYR A CA 1
ATOM 641 C C . TYR A 1 85 ? -2.834 0.061 -7.167 1.00 93.44 85 TYR A C 1
ATOM 643 O O . TYR A 1 85 ? -2.779 -0.874 -6.363 1.00 93.44 85 TYR A O 1
ATOM 651 N N . SER A 1 86 ? -3.985 0.624 -7.551 1.00 91.12 86 SER A N 1
ATOM 652 C CA . SER A 1 86 ? -5.308 0.223 -7.062 1.00 91.12 86 SER A CA 1
ATOM 653 C C . SER A 1 86 ? -5.577 -1.260 -7.292 1.00 91.12 86 SER A C 1
ATOM 655 O O . SER A 1 86 ? -5.825 -1.991 -6.340 1.00 91.12 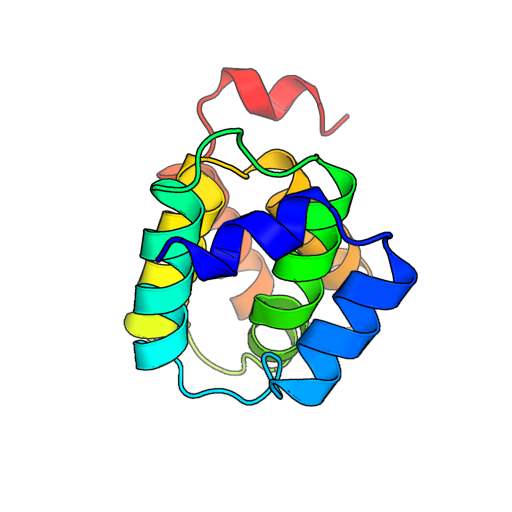86 SER A O 1
ATOM 657 N N . ASP A 1 87 ? -5.444 -1.746 -8.528 1.00 90.50 87 ASP A N 1
ATOM 658 C CA . ASP A 1 87 ? -5.823 -3.121 -8.869 1.00 90.50 87 ASP A CA 1
ATOM 659 C C . ASP A 1 87 ? -4.951 -4.175 -8.157 1.00 90.50 87 ASP A C 1
ATOM 661 O O . ASP A 1 87 ? -5.509 -5.134 -7.612 1.00 90.50 87 ASP A O 1
ATOM 665 N N . PRO A 1 88 ? -3.605 -4.037 -8.099 1.00 93.38 88 PRO A N 1
ATOM 666 C CA . PRO A 1 88 ? -2.774 -4.921 -7.284 1.00 93.38 88 PRO A CA 1
ATOM 667 C C . PRO A 1 88 ? -3.148 -4.907 -5.799 1.00 93.38 88 PRO A C 1
ATOM 669 O O . PRO A 1 88 ? -3.224 -5.970 -5.184 1.00 93.38 88 PRO A O 1
ATOM 672 N N . LEU A 1 89 ? -3.393 -3.723 -5.223 1.00 93.19 89 LEU A N 1
ATOM 673 C CA . LEU A 1 89 ? -3.751 -3.581 -3.812 1.00 93.19 89 LEU A CA 1
ATOM 674 C C . LEU A 1 89 ? -5.103 -4.236 -3.515 1.00 93.19 89 LEU A C 1
ATOM 676 O O . LEU A 1 89 ? -5.205 -5.048 -2.595 1.00 93.19 89 LEU A O 1
ATOM 680 N N . CYS A 1 90 ? -6.120 -3.924 -4.319 1.00 89.69 90 CYS A N 1
ATOM 681 C CA . CYS A 1 90 ? -7.463 -4.471 -4.187 1.00 89.69 90 CYS A CA 1
ATOM 682 C C . CYS A 1 90 ? -7.451 -5.991 -4.317 1.00 89.69 90 CYS A C 1
ATOM 684 O O . CYS A 1 90 ? -8.032 -6.661 -3.472 1.00 89.69 90 CYS A O 1
ATOM 686 N N . ARG A 1 91 ? -6.739 -6.559 -5.301 1.00 89.75 91 ARG A N 1
ATOM 687 C CA . ARG A 1 91 ? -6.638 -8.020 -5.440 1.00 89.75 91 ARG A CA 1
ATOM 688 C C . ARG A 1 91 ? -6.119 -8.679 -4.163 1.00 89.75 91 ARG A C 1
ATOM 690 O O . ARG A 1 91 ? -6.676 -9.687 -3.739 1.00 89.75 91 ARG A O 1
ATOM 697 N N . VAL A 1 92 ? -5.055 -8.133 -3.578 1.00 92.81 92 VAL A N 1
ATOM 698 C CA . VAL A 1 92 ? -4.426 -8.695 -2.376 1.00 92.81 92 VAL A CA 1
ATOM 699 C C . VAL A 1 92 ? -5.346 -8.568 -1.166 1.00 92.81 92 VAL A C 1
ATOM 701 O O . VAL A 1 92 ? -5.587 -9.552 -0.468 1.00 92.81 92 VAL A O 1
ATOM 704 N N . LEU A 1 93 ? -5.881 -7.370 -0.919 1.00 90.38 93 LEU A N 1
ATOM 705 C CA . LEU A 1 93 ? -6.670 -7.110 0.281 1.00 90.38 93 LEU A CA 1
ATOM 706 C C . LEU A 1 93 ? -8.058 -7.755 0.211 1.00 90.38 93 LEU A C 1
ATOM 708 O O . LEU A 1 93 ? -8.464 -8.389 1.178 1.00 90.38 93 LEU A O 1
ATOM 712 N N . VAL A 1 94 ? -8.757 -7.686 -0.926 1.00 87.75 94 VAL A N 1
ATOM 713 C CA . VAL A 1 94 ? -10.083 -8.310 -1.089 1.00 87.75 94 VAL A CA 1
ATOM 714 C C . VAL A 1 94 ? -9.993 -9.824 -0.930 1.00 87.75 94 VAL A C 1
ATOM 716 O O . VAL A 1 94 ? -10.782 -10.403 -0.187 1.00 87.75 94 VAL A O 1
ATOM 719 N N . ALA A 1 95 ? -9.012 -10.471 -1.571 1.00 85.88 95 ALA A N 1
ATOM 720 C CA . ALA A 1 95 ? -8.835 -11.915 -1.445 1.00 85.88 95 ALA A CA 1
ATOM 721 C C . ALA A 1 95 ? -8.607 -12.339 0.013 1.00 85.88 95 ALA A C 1
ATOM 723 O O . ALA A 1 95 ? -9.149 -13.352 0.443 1.00 85.88 95 ALA A O 1
ATOM 724 N N . ALA A 1 96 ? -7.843 -11.555 0.774 1.00 85.12 96 ALA A N 1
ATOM 725 C CA . ALA A 1 96 ? -7.550 -11.863 2.163 1.00 85.12 96 ALA A CA 1
ATOM 726 C C . ALA A 1 96 ? -8.728 -11.596 3.107 1.00 85.12 96 ALA A C 1
ATOM 728 O O . ALA A 1 96 ? -9.028 -12.426 3.959 1.00 85.12 96 ALA A O 1
ATOM 729 N N . VAL A 1 97 ? -9.427 -10.470 2.939 1.00 84.12 97 VAL A N 1
ATOM 730 C CA . VAL A 1 97 ? -10.579 -10.115 3.783 1.00 84.12 97 VAL A CA 1
ATOM 731 C C . VAL A 1 97 ? -11.733 -11.098 3.586 1.00 84.12 97 VAL A C 1
ATOM 733 O O . VAL A 1 97 ? -12.387 -11.462 4.556 1.00 84.12 97 VAL A O 1
ATOM 736 N N . LEU A 1 98 ? -11.952 -11.590 2.361 1.00 80.69 98 LEU A N 1
ATOM 737 C CA . LEU A 1 98 ? -12.981 -12.601 2.084 1.00 80.69 98 LEU A CA 1
ATOM 738 C C . LEU A 1 98 ? -12.654 -13.991 2.653 1.00 80.69 98 LEU A C 1
ATOM 740 O O . LEU A 1 98 ? -13.562 -14.806 2.807 1.00 80.69 98 LEU A O 1
ATOM 744 N N . GLN A 1 99 ? -11.380 -14.288 2.920 1.00 78.31 99 GLN A N 1
ATOM 745 C CA . GLN A 1 99 ? -10.944 -15.594 3.425 1.00 78.31 99 GLN A CA 1
ATOM 746 C C . GLN A 1 99 ? -10.907 -15.679 4.958 1.00 78.31 99 GLN A C 1
ATOM 748 O O . GLN A 1 99 ? -10.847 -16.791 5.481 1.00 78.31 99 GLN A O 1
ATOM 753 N N . GLU A 1 100 ? -10.963 -14.556 5.682 1.00 69.38 100 GLU A N 1
ATOM 754 C CA . GLU A 1 100 ? -10.911 -14.556 7.148 1.00 69.38 100 GLU A CA 1
ATOM 755 C C . GLU A 1 100 ? -12.255 -14.978 7.783 1.00 69.38 100 GLU A C 1
ATOM 757 O O . GLU A 1 100 ? -13.284 -14.330 7.567 1.00 69.38 100 GLU A O 1
ATOM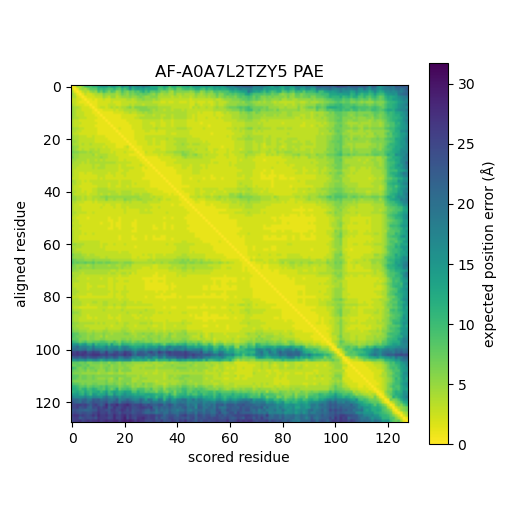 762 N N . PRO A 1 101 ? -12.278 -16.043 8.609 1.00 58.59 101 PRO A N 1
ATOM 763 C CA . PRO A 1 101 ? -13.478 -16.504 9.294 1.00 58.59 101 PRO A CA 1
ATOM 764 C C . PRO A 1 101 ? -13.721 -15.686 10.575 1.00 58.59 101 PRO A C 1
ATOM 766 O O . PRO A 1 101 ? -13.348 -16.093 11.673 1.00 58.59 101 PRO A O 1
ATOM 769 N N . GLY A 1 102 ? -14.363 -14.525 10.457 1.00 61.94 102 GLY A N 1
ATOM 770 C CA . GLY A 1 102 ? -14.754 -13.694 11.601 1.00 61.94 102 GLY A CA 1
ATOM 771 C C . GLY A 1 102 ? -15.362 -12.362 11.171 1.00 61.94 102 GLY A C 1
ATOM 772 O O . GLY A 1 102 ? -15.246 -11.988 10.009 1.00 61.94 102 GLY A O 1
ATOM 773 N N . GLU A 1 103 ? -16.028 -11.648 12.089 1.00 57.72 103 GLU A N 1
ATOM 774 C CA . GLU A 1 103 ? -16.547 -10.286 11.877 1.00 57.72 103 GLU A CA 1
ATOM 775 C C . GLU A 1 103 ? -15.393 -9.312 11.575 1.00 57.72 103 GLU A C 1
ATOM 777 O O . GLU A 1 103 ? -14.959 -8.538 12.426 1.00 57.72 103 GLU A O 1
ATOM 782 N N . GLY A 1 104 ? -14.883 -9.342 10.344 1.00 67.81 104 GLY A N 1
ATOM 783 C CA . GLY A 1 104 ? -13.882 -8.426 9.810 1.00 67.81 104 GLY A CA 1
ATOM 784 C C . GLY A 1 104 ? -14.478 -7.045 9.552 1.00 67.81 104 GLY A C 1
ATOM 785 O O . GLY A 1 104 ? -14.359 -6.507 8.452 1.00 67.81 104 GLY A O 1
ATOM 786 N N . ALA A 1 105 ? -15.206 -6.498 10.527 1.00 78.19 105 ALA A N 1
ATOM 787 C CA . ALA A 1 105 ? -15.945 -5.254 10.388 1.00 78.19 105 ALA A CA 1
ATOM 788 C C . ALA A 1 105 ? -14.998 -4.087 10.086 1.00 78.19 105 ALA A C 1
ATOM 790 O O . ALA A 1 105 ? -15.310 -3.265 9.232 1.00 78.19 105 ALA A O 1
ATOM 791 N N . GLU A 1 106 ? -13.824 -4.041 10.719 1.00 87.06 106 GLU A N 1
ATOM 792 C CA . GLU A 1 106 ? -12.838 -2.978 10.489 1.00 87.06 106 GLU A CA 1
ATOM 793 C C . GLU A 1 106 ? -12.109 -3.146 9.150 1.00 87.06 106 GLU A C 1
ATOM 795 O O . GLU A 1 106 ? -11.910 -2.172 8.429 1.00 87.06 106 GLU A O 1
ATOM 800 N N . GLN A 1 107 ? -11.784 -4.379 8.758 1.00 88.44 107 GLN A N 1
ATOM 801 C CA . GLN A 1 107 ? -11.184 -4.685 7.459 1.00 88.44 107 GLN A CA 1
ATOM 802 C C . GLN A 1 107 ? -12.146 -4.357 6.312 1.00 88.44 107 GLN A C 1
ATOM 804 O O . GLN A 1 107 ? -11.749 -3.756 5.318 1.00 88.44 107 GLN A O 1
ATOM 809 N N . THR A 1 108 ? -13.422 -4.717 6.467 1.00 85.56 108 THR A N 1
ATOM 810 C CA . THR A 1 108 ? -14.469 -4.444 5.476 1.00 85.56 108 THR A CA 1
ATOM 811 C C . THR A 1 108 ? -14.741 -2.946 5.372 1.00 85.56 108 THR A C 1
ATOM 813 O O . THR A 1 108 ? -14.811 -2.429 4.263 1.00 85.56 108 THR A O 1
ATOM 816 N N . LYS A 1 109 ? -14.823 -2.226 6.502 1.00 87.25 109 LYS A N 1
ATOM 817 C CA . LYS A 1 109 ? -14.948 -0.758 6.506 1.00 87.25 109 LYS A CA 1
ATOM 818 C C . LYS A 1 109 ? -13.775 -0.091 5.798 1.00 87.25 109 LYS A C 1
ATOM 820 O O . LYS A 1 109 ? -14.007 0.726 4.918 1.00 87.25 109 LYS A O 1
ATOM 825 N N . LEU A 1 110 ? -12.540 -0.493 6.111 1.00 89.25 110 LEU A N 1
ATOM 826 C CA . LEU A 1 110 ? -11.350 0.014 5.428 1.00 89.25 110 LEU A CA 1
ATOM 827 C C . LEU A 1 110 ? -11.418 -0.238 3.913 1.00 89.25 110 LEU A C 1
ATOM 829 O O . LEU A 1 110 ? -11.038 0.627 3.130 1.00 89.25 110 LEU A O 1
ATOM 833 N N . MET A 1 111 ? -11.885 -1.416 3.485 1.00 86.88 111 MET A N 1
ATOM 834 C CA . MET A 1 111 ? -12.076 -1.705 2.059 1.00 86.88 111 MET A CA 1
ATOM 835 C C . MET A 1 111 ? -13.110 -0.783 1.423 1.00 86.88 111 MET A C 1
ATOM 837 O O . MET A 1 111 ? -12.839 -0.252 0.350 1.00 86.88 111 MET A O 1
ATOM 841 N N . CYS A 1 112 ? -14.245 -0.544 2.080 1.00 84.69 112 CYS A N 1
ATOM 842 C CA . CYS A 1 112 ? -15.235 0.416 1.598 1.00 84.69 112 CYS A CA 1
ATOM 843 C C . CYS A 1 112 ? -14.641 1.827 1.471 1.00 84.69 112 CYS A C 1
ATOM 845 O O . CYS A 1 112 ? -14.762 2.434 0.412 1.00 84.69 112 CYS A O 1
ATOM 847 N N . GLU A 1 113 ? -13.933 2.308 2.497 1.00 86.75 113 GLU A N 1
ATOM 848 C CA . GLU A 1 113 ? -13.275 3.623 2.485 1.00 86.75 113 GLU A CA 1
ATOM 849 C C . GLU A 1 113 ? -12.250 3.737 1.344 1.00 86.75 113 GLU A C 1
ATOM 851 O O . GLU A 1 113 ? -12.239 4.721 0.610 1.00 86.75 113 GLU A O 1
ATOM 856 N N . LEU A 1 114 ? -11.423 2.709 1.120 1.00 84.75 114 LEU A N 1
ATOM 857 C CA . LEU A 1 114 ? -10.441 2.720 0.030 1.00 84.75 114 LEU A CA 1
ATOM 858 C C . LEU A 1 114 ? -11.079 2.675 -1.359 1.00 84.75 114 LEU A C 1
ATOM 860 O O . LEU A 1 114 ? -10.540 3.275 -2.290 1.00 84.75 114 LEU A O 1
ATOM 864 N N . VAL A 1 115 ? -12.204 1.975 -1.513 1.00 81.69 115 VAL A N 1
ATOM 865 C CA . VAL A 1 115 ? -12.965 1.978 -2.768 1.00 81.69 115 VAL A CA 1
ATOM 866 C C . VAL A 1 115 ? -13.510 3.375 -3.041 1.00 81.69 115 VAL A C 1
ATOM 868 O O . VAL A 1 115 ? -13.348 3.875 -4.149 1.00 81.69 115 VAL A O 1
ATOM 871 N N . GLU A 1 116 ? -14.097 4.024 -2.037 1.00 78.12 116 GLU A N 1
ATOM 872 C CA . GLU A 1 116 ? -14.640 5.378 -2.173 1.00 78.12 116 GLU A CA 1
ATOM 873 C C . GLU A 1 116 ? -13.556 6.423 -2.470 1.00 78.12 116 GLU A C 1
ATOM 875 O O . GLU A 1 116 ? -13.767 7.308 -3.299 1.00 78.12 116 GLU A O 1
ATOM 880 N N . GLU A 1 117 ? -12.390 6.323 -1.826 1.00 74.69 117 GLU A N 1
ATOM 881 C CA . GLU A 1 117 ? -11.327 7.322 -1.963 1.00 74.69 117 GLU A CA 1
ATOM 882 C C . GLU A 1 117 ? -10.442 7.130 -3.202 1.00 74.69 117 GLU A C 1
ATOM 884 O O . GLU A 1 117 ? -9.906 8.109 -3.724 1.00 74.69 117 GLU A O 1
ATOM 889 N N . CYS A 1 118 ? -10.236 5.890 -3.658 1.00 72.06 118 CYS A N 1
ATOM 890 C CA . CYS A 1 118 ? -9.185 5.585 -4.636 1.00 72.06 118 CYS A CA 1
ATOM 891 C C . CYS A 1 118 ? -9.673 4.919 -5.929 1.00 72.06 118 CYS A C 1
ATOM 893 O O . CYS A 1 118 ? -8.940 4.944 -6.918 1.00 72.06 118 CYS A O 1
ATOM 895 N N . LEU A 1 119 ? -10.866 4.317 -5.960 1.00 66.31 119 LEU A N 1
ATOM 896 C CA . LEU A 1 119 ? -11.390 3.674 -7.166 1.00 66.31 119 LEU A CA 1
ATOM 897 C C . LEU A 1 119 ? -12.397 4.599 -7.860 1.00 66.31 119 LEU A C 1
ATOM 899 O O . LEU A 1 119 ? -13.526 4.775 -7.409 1.00 66.31 119 LEU A O 1
ATOM 903 N N . GLU A 1 120 ? -12.018 5.161 -9.012 1.00 58.00 120 GLU A N 1
ATOM 904 C CA . GLU A 1 120 ? -12.998 5.786 -9.903 1.00 58.00 120 GLU A CA 1
ATOM 905 C C . GLU A 1 120 ? -14.037 4.736 -10.358 1.00 58.00 120 GLU A C 1
ATOM 907 O O . GLU A 1 120 ? -13.696 3.564 -10.550 1.00 58.00 120 GLU A O 1
ATOM 912 N N . PRO A 1 121 ? -15.297 5.126 -10.631 1.00 55.88 121 PRO A N 1
ATOM 913 C CA . PRO A 1 121 ? -16.382 4.199 -10.983 1.00 55.88 121 PRO A CA 1
ATOM 914 C C . PRO A 1 121 ? -16.107 3.304 -12.210 1.00 55.88 121 PRO A C 1
ATOM 916 O O . PRO A 1 121 ? -16.830 2.336 -12.437 1.00 55.88 121 PRO A O 1
ATOM 919 N N . ARG A 1 122 ? -15.063 3.587 -13.003 1.00 47.66 122 ARG A N 1
ATOM 920 C CA . ARG A 1 122 ? -14.622 2.747 -14.130 1.00 47.66 122 ARG A CA 1
ATOM 921 C C . ARG A 1 122 ? -13.850 1.492 -13.706 1.00 47.66 122 ARG A C 1
ATOM 923 O O . ARG A 1 122 ? -13.924 0.497 -14.418 1.00 47.66 122 ARG A O 1
ATOM 930 N N . SER A 1 123 ? -13.172 1.499 -12.561 1.00 49.69 123 SER A N 1
ATOM 931 C CA . SER A 1 123 ? -12.361 0.367 -12.080 1.00 49.69 123 SER A CA 1
ATOM 932 C C . SER A 1 123 ? -13.210 -0.759 -11.468 1.00 49.69 123 SER A C 1
ATOM 934 O O . SER A 1 123 ? -12.772 -1.901 -11.370 1.00 49.69 123 SER A O 1
ATOM 936 N N . VAL A 1 124 ? -14.468 -0.466 -11.118 1.00 50.81 124 VAL A N 1
ATOM 937 C CA . VAL A 1 124 ? -15.416 -1.422 -10.513 1.00 50.81 124 VAL A CA 1
ATOM 938 C C . VAL A 1 124 ? -15.916 -2.474 -11.521 1.00 50.81 124 VAL A C 1
ATOM 940 O O . VAL A 1 124 ? -16.490 -3.486 -11.131 1.00 50.81 124 VAL A O 1
ATOM 943 N N . GLN A 1 125 ? -15.663 -2.294 -12.825 1.00 49.72 125 GLN A N 1
ATOM 944 C CA . GLN A 1 125 ? -16.054 -3.267 -13.856 1.00 49.72 125 GLN A CA 1
ATOM 945 C C . GLN A 1 125 ? -15.245 -4.574 -13.839 1.00 49.72 125 GLN A C 1
ATOM 947 O O . GLN A 1 125 ? -15.672 -5.537 -14.469 1.00 49.72 125 GLN A O 1
ATOM 952 N N . LEU A 1 126 ? -14.112 -4.634 -13.132 1.00 47.94 126 LEU A N 1
ATOM 953 C CA . LEU A 1 126 ? -13.238 -5.817 -13.087 1.00 47.94 126 LEU A CA 1
ATOM 954 C C . LEU A 1 126 ? -13.445 -6.711 -11.850 1.00 47.94 126 LEU A C 1
ATOM 956 O O . LEU A 1 126 ? -12.726 -7.694 -11.692 1.00 47.94 126 LEU A O 1
ATOM 960 N N . VAL A 1 127 ? -14.417 -6.400 -10.983 1.00 46.44 127 VAL A N 1
ATOM 961 C CA . VAL A 1 127 ? -14.705 -7.167 -9.748 1.00 46.44 127 VAL A CA 1
ATOM 962 C C . VAL A 1 127 ? -15.886 -8.145 -9.931 1.00 46.44 127 VAL A C 1
ATOM 964 O O . VAL A 1 127 ? -16.489 -8.583 -8.956 1.00 46.44 127 VAL A O 1
ATOM 967 N N . MET A 1 128 ? -16.232 -8.510 -11.172 1.00 36.19 128 MET A N 1
ATOM 968 C CA . MET A 1 128 ? -17.299 -9.479 -11.477 1.00 36.19 128 MET A CA 1
ATOM 969 C C . MET A 1 128 ? -16.773 -10.755 -12.123 1.00 36.19 128 MET A C 1
ATOM 971 O O . MET A 1 128 ? 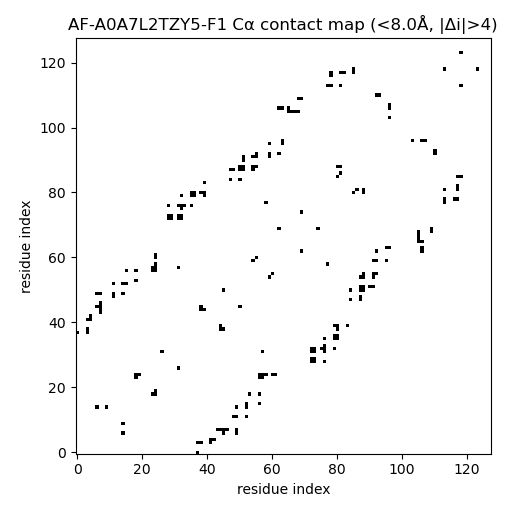-15.946 -10.644 -13.054 1.00 36.19 128 MET A O 1
#

Nearest PDB structures (foldseek):
  2ilr-assembly1_A  TM=9.284E-01  e=3.448E-08  Homo sapiens
  7kzv-assembly1_E  TM=9.410E-01  e=3.624E-08  Homo sapiens
  2rld-assembly1_E  TM=2.669E-01  e=2.558E+00  Bacteroides thetaiotaomicron VPI-5482

Sequence (128 aa):
PGELSVLNTCSPSQLEGLCSFLQLSTCPEPSLVRFCSWLLALTPDLSYSSAAILAEQLFLRRVLSLTQPPSRHLMAALTSFCSKYSDPLCRVLVAAVLQEPGEGAEQTKLMCELVEECLEPRSVQLVM

Radius of gyration: 14.12 Å; Cα contacts (8 Å, |Δi|>4): 119; chains: 1; bounding box: 35×25×31 Å

Mean predicted aligned error: 5.77 Å

Organism: Pomatostomus ruficeps (NCBI:txid9176)

Solvent-accessible surface area (backbone atoms only — not comparable to full-atom values): 7394 Å² total; per-residue (Å²): 103,80,74,62,57,52,64,74,72,45,52,74,71,53,46,52,52,49,40,60,74,68,37,41,68,75,52,57,45,70,58,46,31,56,49,28,54,44,60,69,71,40,78,78,69,70,50,65,69,54,41,28,54,47,35,43,44,59,41,44,68,58,51,73,65,50,88,54,80,76,51,74,42,51,49,52,22,50,53,55,38,26,67,80,41,39,69,32,36,48,55,50,49,52,59,49,62,75,66,52,94,62,93,52,58,52,51,51,48,51,50,52,53,48,42,72,75,50,48,58,87,78,65,63,73,74,82,117

Secondary structure (DSSP, 8-state):
-GGGGGGGTS-HHHHHHHHHHTTGGGS-HHHHHHHHHHHHT-SSPPPHHHHHHHHIIIIIHHHHT-SSSPPHHHHHHHHHHHHHHHHHHHHHHHHHHHH--S--HHHHHHHHHHHHHH--TTGGGG--

pLDDT: mean 86.17, std 12.95, range [36.19, 96.38]